Protein AF-A0A962W435-F1 (afdb_monomer_lite)

Foldseek 3Di:
DDDDDDDDDDPPPPPCVVVVVVVVVVVVVVVVVVVVVPPPPPPPDDPDPPPPPPPPDPPDWDWDADPVRWIWIQDNVRDIDTDDPVRVVVVVD

Structure (mmCIF, N/CA/C/O backbone):
data_AF-A0A962W435-F1
#
_entry.id   AF-A0A962W435-F1
#
loop_
_atom_site.group_PDB
_atom_site.id
_atom_site.type_symbol
_atom_site.label_atom_id
_atom_site.label_alt_id
_atom_site.label_comp_id
_atom_site.label_asym_id
_atom_site.label_entity_id
_atom_site.label_seq_id
_atom_site.pdbx_PDB_ins_code
_atom_site.Cartn_x
_atom_site.Cartn_y
_atom_site.Cartn_z
_atom_site.occupancy
_atom_site.B_iso_or_equiv
_atom_site.auth_seq_id
_atom_site.auth_comp_id
_atom_site.auth_asym_id
_atom_site.auth_atom_id
_atom_site.pdbx_PDB_model_num
ATOM 1 N N . MET A 1 1 ? 39.966 9.118 -77.753 1.00 51.53 1 MET A N 1
ATOM 2 C CA . MET A 1 1 ? 39.732 8.081 -76.724 1.00 51.53 1 MET A CA 1
ATOM 3 C C . MET A 1 1 ? 38.957 8.717 -75.582 1.00 51.53 1 MET A C 1
ATOM 5 O O . MET A 1 1 ? 39.486 9.616 -74.945 1.00 51.53 1 MET A O 1
ATOM 9 N N . ALA A 1 2 ? 37.688 8.351 -75.398 1.00 55.19 2 ALA A N 1
ATOM 10 C CA . ALA A 1 2 ? 36.824 8.949 -74.380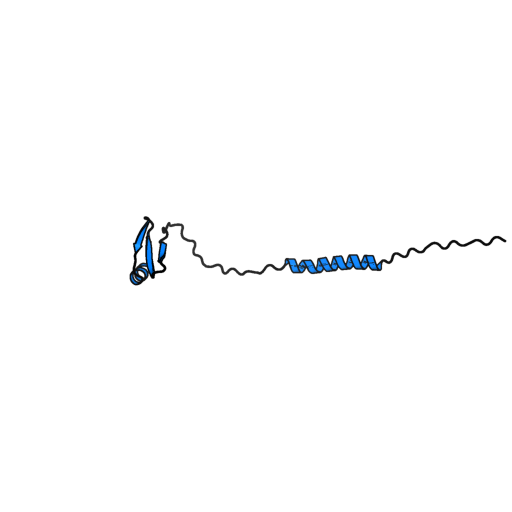 1.00 55.19 2 ALA A CA 1
ATOM 11 C C . ALA A 1 2 ? 36.908 8.138 -73.077 1.00 55.19 2 ALA A C 1
ATOM 13 O O . ALA A 1 2 ? 36.596 6.949 -73.056 1.00 55.19 2 ALA A O 1
ATOM 14 N N . SER A 1 3 ? 37.359 8.787 -72.004 1.00 65.25 3 SER A N 1
ATOM 15 C CA . SER A 1 3 ? 37.396 8.229 -70.651 1.00 65.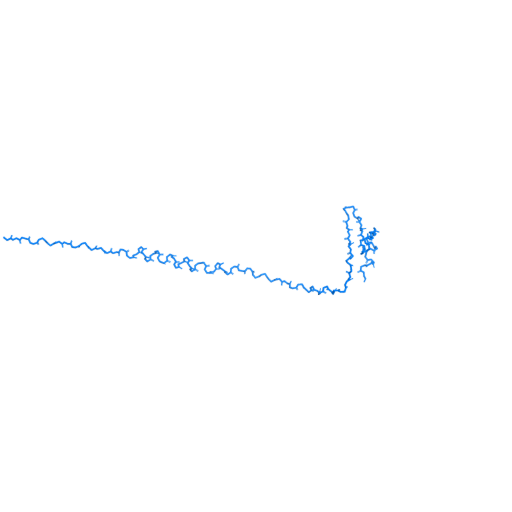25 3 SER A CA 1
ATOM 16 C C . SER A 1 3 ? 35.974 8.132 -70.093 1.00 65.25 3 SER A C 1
ATOM 18 O O . SER A 1 3 ? 35.269 9.134 -69.978 1.00 65.25 3 SER A O 1
ATOM 20 N N . ARG A 1 4 ? 35.528 6.914 -69.770 1.00 70.19 4 ARG A N 1
ATOM 21 C CA . ARG A 1 4 ? 34.211 6.645 -69.183 1.00 70.19 4 ARG A CA 1
ATOM 22 C C . ARG A 1 4 ? 34.277 6.898 -67.677 1.00 70.19 4 ARG A C 1
ATOM 24 O O . ARG A 1 4 ? 34.812 6.082 -66.930 1.00 70.19 4 ARG A O 1
ATOM 31 N N . GLN A 1 5 ? 33.721 8.018 -67.228 1.00 69.88 5 GLN A N 1
ATOM 32 C CA . GLN A 1 5 ? 33.659 8.363 -65.810 1.00 69.88 5 GLN A CA 1
ATOM 33 C C . GLN A 1 5 ? 32.704 7.412 -65.072 1.00 69.88 5 GLN A C 1
ATOM 35 O O . GLN A 1 5 ? 31.491 7.425 -65.270 1.00 69.88 5 GLN A O 1
ATOM 40 N N . LYS A 1 6 ? 33.272 6.535 -64.239 1.00 67.44 6 LYS A N 1
ATOM 41 C CA . LYS A 1 6 ? 32.536 5.584 -63.399 1.00 67.44 6 LYS A CA 1
ATOM 42 C C . LYS A 1 6 ? 31.910 6.344 -62.227 1.00 67.44 6 LYS A C 1
ATOM 44 O O . LYS A 1 6 ? 32.587 6.651 -61.250 1.00 67.44 6 LYS A O 1
ATOM 49 N N . THR A 1 7 ? 30.621 6.649 -62.322 1.00 67.88 7 THR A N 1
ATOM 50 C CA . THR A 1 7 ? 29.832 7.206 -61.217 1.00 67.88 7 THR A CA 1
ATOM 51 C C . THR A 1 7 ? 29.813 6.215 -60.051 1.00 67.88 7 THR A C 1
ATOM 53 O O . THR A 1 7 ? 29.229 5.133 -60.156 1.00 67.88 7 THR A O 1
ATOM 56 N N . ARG A 1 8 ? 30.479 6.561 -58.944 1.00 70.94 8 ARG A N 1
ATOM 57 C CA . ARG A 1 8 ? 30.356 5.838 -57.672 1.00 70.94 8 ARG A CA 1
ATOM 58 C C . ARG A 1 8 ? 28.932 6.033 -57.152 1.00 70.94 8 ARG A C 1
ATOM 60 O O . ARG A 1 8 ? 28.505 7.162 -56.939 1.00 70.94 8 ARG A O 1
ATOM 67 N N . ARG A 1 9 ? 28.196 4.934 -56.984 1.00 72.12 9 ARG A N 1
ATOM 68 C CA . ARG A 1 9 ? 26.914 4.936 -56.271 1.00 72.12 9 ARG A CA 1
ATOM 69 C C . ARG A 1 9 ? 27.190 5.188 -54.781 1.00 72.12 9 ARG A C 1
ATOM 71 O O . ARG A 1 9 ? 28.131 4.580 -54.269 1.00 72.12 9 ARG A O 1
ATOM 78 N N . PRO A 1 10 ? 26.427 6.051 -54.092 1.00 69.50 10 PRO A N 1
ATOM 79 C CA . PRO A 1 10 ? 26.563 6.205 -52.650 1.00 69.50 10 PRO A CA 1
ATOM 80 C C . PRO A 1 10 ? 26.104 4.911 -51.964 1.00 69.50 10 PRO A C 1
ATOM 82 O O . PRO A 1 10 ? 24.996 4.437 -52.207 1.00 69.50 10 PRO A O 1
ATOM 85 N N . MET A 1 11 ? 26.972 4.318 -51.143 1.00 71.25 11 MET A N 1
ATOM 86 C CA . MET A 1 11 ? 26.593 3.227 -50.246 1.00 71.25 11 MET A CA 1
ATOM 87 C C . MET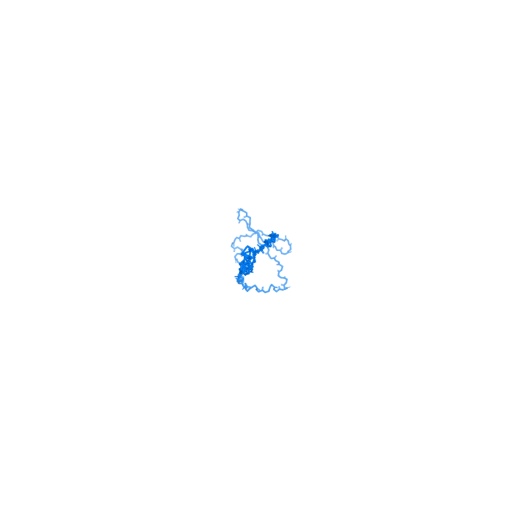 A 1 11 ? 25.954 3.863 -49.013 1.00 71.25 11 MET A C 1
ATOM 89 O O . MET A 1 11 ? 26.642 4.452 -48.186 1.00 71.25 11 MET A O 1
ATOM 93 N N . ALA A 1 12 ? 24.626 3.814 -48.941 1.00 68.00 12 ALA A N 1
ATOM 94 C CA . ALA A 1 12 ? 23.882 4.172 -47.743 1.00 68.00 12 ALA A CA 1
ATOM 95 C C . ALA A 1 12 ? 23.816 2.934 -46.840 1.00 68.00 12 ALA A C 1
ATOM 97 O O . ALA A 1 12 ? 22.829 2.202 -46.838 1.00 68.00 12 ALA A O 1
ATOM 98 N N . GLU A 1 13 ? 24.904 2.657 -46.126 1.00 72.19 13 GLU A N 1
ATOM 99 C CA . GLU A 1 13 ? 24.869 1.700 -45.024 1.00 72.19 13 GLU A CA 1
ATOM 100 C C . GLU A 1 13 ? 24.062 2.348 -43.896 1.00 72.19 13 GLU A C 1
ATOM 102 O O . GLU A 1 13 ? 24.480 3.337 -43.293 1.00 72.19 13 GLU A O 1
ATOM 107 N N . ILE A 1 14 ? 22.842 1.855 -43.668 1.00 68.19 14 ILE A N 1
ATOM 108 C CA . ILE A 1 14 ? 22.055 2.268 -42.508 1.00 68.19 14 ILE A CA 1
ATOM 109 C C . ILE A 1 14 ? 22.838 1.794 -41.290 1.00 68.19 14 ILE A C 1
ATOM 111 O O . ILE A 1 14 ? 23.062 0.597 -41.125 1.00 68.19 14 ILE A O 1
ATOM 115 N N . ASN A 1 15 ? 23.240 2.715 -40.421 1.00 63.97 15 ASN A N 1
ATOM 116 C CA . ASN A 1 15 ? 23.705 2.338 -39.097 1.00 63.97 15 ASN A CA 1
ATOM 117 C C . ASN A 1 15 ? 22.523 1.665 -38.379 1.00 63.97 15 ASN A C 1
ATOM 119 O O . ASN A 1 15 ? 21.598 2.338 -37.933 1.00 63.97 15 ASN A O 1
ATOM 123 N N . VAL A 1 16 ? 22.516 0.329 -38.324 1.00 63.75 16 VAL A N 1
ATOM 124 C CA . VAL A 1 16 ? 21.460 -0.474 -37.674 1.00 63.75 16 VAL A CA 1
ATOM 125 C C . VAL A 1 16 ? 21.601 -0.428 -36.143 1.00 63.75 16 VAL A C 1
ATOM 127 O O . VAL A 1 16 ? 20.634 -0.647 -35.419 1.00 63.75 16 VAL A O 1
ATOM 130 N N . VAL A 1 17 ? 22.789 -0.061 -35.647 1.00 67.75 17 VAL A N 1
ATOM 131 C CA . VAL A 1 17 ? 23.116 0.083 -34.217 1.00 67.75 17 VAL A CA 1
ATOM 132 C C . VAL A 1 17 ? 22.142 1.008 -33.463 1.00 67.75 17 VAL A C 1
ATOM 134 O O . VAL A 1 17 ? 21.599 0.554 -32.460 1.00 67.75 17 VAL A O 1
ATOM 137 N N . PRO A 1 18 ? 21.823 2.237 -33.925 1.00 69.81 18 PRO A N 1
ATOM 138 C CA . PRO A 1 18 ? 20.854 3.092 -33.233 1.00 69.81 18 PRO A CA 1
ATOM 139 C C . PRO A 1 18 ? 19.429 2.518 -33.168 1.00 69.81 18 PRO A C 1
ATOM 141 O O . PRO A 1 18 ? 18.727 2.761 -32.193 1.00 69.81 18 PRO A O 1
ATOM 144 N N . TYR A 1 19 ? 18.985 1.738 -34.161 1.00 78.81 19 TYR A N 1
ATOM 145 C CA . TYR A 1 19 ? 17.640 1.144 -34.140 1.00 78.81 19 TYR A CA 1
ATOM 146 C C . TYR A 1 19 ? 17.547 -0.033 -33.173 1.00 78.81 19 TYR A C 1
ATOM 148 O O . TYR A 1 19 ? 16.558 -0.164 -32.453 1.00 78.81 19 TYR A O 1
ATOM 156 N N . ILE A 1 20 ? 18.590 -0.866 -33.135 1.00 82.56 20 ILE A N 1
ATOM 157 C CA . ILE A 1 20 ? 18.678 -1.982 -32.191 1.00 82.56 20 ILE A CA 1
ATOM 158 C C . ILE A 1 20 ? 18.698 -1.445 -30.758 1.00 82.56 20 ILE A C 1
ATOM 160 O O . ILE A 1 20 ? 17.975 -1.969 -29.919 1.00 82.56 20 ILE A O 1
ATOM 164 N N . ASP A 1 21 ? 19.449 -0.376 -30.494 1.00 82.12 21 ASP A N 1
ATOM 165 C CA . ASP A 1 21 ? 19.533 0.247 -29.169 1.00 82.12 21 ASP A CA 1
ATOM 166 C C . ASP A 1 21 ? 18.161 0.742 -28.674 1.00 82.12 21 ASP A C 1
ATOM 168 O O . ASP A 1 21 ? 17.707 0.365 -27.596 1.00 82.12 21 ASP A O 1
ATOM 172 N N . VAL A 1 22 ? 17.407 1.459 -29.516 1.00 85.69 22 VAL A N 1
ATOM 173 C CA . VAL A 1 22 ? 16.043 1.907 -29.177 1.00 85.69 22 VAL A CA 1
ATOM 174 C C . VAL A 1 22 ? 15.106 0.727 -28.905 1.00 85.69 22 VAL A C 1
ATOM 176 O O . VAL A 1 22 ? 14.348 0.751 -27.936 1.00 85.69 22 VAL A O 1
ATOM 179 N N . MET A 1 23 ? 15.157 -0.325 -29.727 1.00 86.31 23 MET A N 1
ATOM 180 C CA . MET A 1 23 ? 14.327 -1.515 -29.516 1.00 86.31 23 MET A CA 1
ATOM 181 C C . MET A 1 23 ? 14.699 -2.256 -28.223 1.00 86.31 23 MET A C 1
ATOM 183 O O . MET A 1 23 ? 13.806 -2.702 -27.503 1.00 86.31 23 MET A O 1
ATOM 187 N N . LEU A 1 24 ? 15.989 -2.359 -27.893 1.00 88.12 24 LEU A N 1
ATOM 188 C CA . LEU A 1 24 ? 16.467 -2.992 -26.660 1.00 88.12 24 LEU A CA 1
ATOM 189 C C . LEU A 1 24 ? 16.088 -2.184 -25.412 1.00 88.12 24 LEU A C 1
ATOM 191 O O . LEU A 1 24 ? 15.649 -2.773 -24.424 1.00 88.12 24 LEU A O 1
ATOM 195 N N . VAL A 1 25 ? 16.176 -0.852 -25.462 1.00 89.31 25 VAL A N 1
ATOM 196 C CA . VAL A 1 25 ? 15.723 0.033 -24.375 1.00 89.31 25 VAL A CA 1
ATOM 197 C C . VAL A 1 25 ? 14.239 -0.190 -24.071 1.00 89.31 25 VAL A C 1
ATOM 199 O O . VAL A 1 25 ? 13.867 -0.327 -22.906 1.00 89.31 25 VAL A O 1
ATOM 202 N N . LEU A 1 26 ? 13.388 -0.306 -25.097 1.00 89.56 26 LEU A N 1
ATOM 203 C CA . LEU A 1 26 ? 11.962 -0.595 -24.909 1.00 89.56 26 LEU A CA 1
ATOM 204 C C . LEU A 1 26 ? 11.725 -1.956 -24.234 1.00 89.56 26 LEU A C 1
ATOM 206 O O . LEU A 1 26 ? 10.888 -2.055 -23.337 1.00 89.56 26 LEU A O 1
ATOM 210 N N . LEU A 1 27 ? 12.479 -2.994 -24.610 1.00 89.44 27 LEU A N 1
ATOM 211 C CA . LEU A 1 27 ? 12.385 -4.318 -23.981 1.00 89.44 27 LEU A CA 1
ATOM 212 C C . LEU A 1 27 ? 12.794 -4.293 -22.502 1.00 89.44 27 LEU A C 1
ATOM 214 O O . LEU A 1 27 ? 12.127 -4.914 -21.673 1.00 89.44 27 LEU A O 1
ATOM 218 N N . VAL A 1 28 ? 13.851 -3.554 -22.155 1.00 90.25 28 VAL A N 1
ATOM 219 C CA . VAL A 1 28 ? 14.306 -3.396 -20.763 1.00 90.25 28 VAL A CA 1
ATOM 220 C C . VAL A 1 28 ? 13.264 -2.659 -19.920 1.00 90.25 28 VAL A C 1
ATOM 222 O O . VAL A 1 28 ? 12.982 -3.087 -18.801 1.00 90.25 28 VAL A O 1
ATOM 225 N N . ILE A 1 29 ? 12.643 -1.601 -20.454 1.00 89.62 29 ILE A N 1
ATOM 226 C CA . ILE A 1 29 ? 11.552 -0.885 -19.772 1.00 89.62 29 ILE A CA 1
ATOM 227 C C . ILE A 1 29 ? 10.406 -1.852 -19.452 1.00 89.62 29 ILE A C 1
ATOM 229 O O . ILE A 1 29 ? 9.980 -1.939 -18.299 1.00 89.62 29 ILE A O 1
ATOM 233 N N . PHE A 1 30 ? 9.948 -2.631 -20.435 1.00 84.50 30 PHE A N 1
ATOM 234 C CA . PHE A 1 30 ? 8.884 -3.612 -20.215 1.00 84.50 30 PHE A CA 1
ATOM 235 C C . PHE A 1 30 ? 9.268 -4.673 -19.173 1.00 84.50 30 PHE A C 1
ATOM 237 O O . PHE A 1 30 ? 8.472 -4.945 -18.271 1.00 84.50 30 PHE A O 1
ATOM 244 N N . MET A 1 31 ? 10.493 -5.212 -19.229 1.00 88.12 31 MET A N 1
ATOM 245 C CA . MET A 1 31 ? 11.001 -6.183 -18.249 1.00 88.12 31 MET A CA 1
ATOM 246 C C . MET A 1 31 ? 10.986 -5.635 -16.811 1.00 88.12 31 MET A C 1
ATOM 248 O O . MET A 1 31 ? 10.647 -6.367 -15.885 1.00 88.12 31 MET A O 1
ATOM 252 N N . ILE A 1 32 ? 11.322 -4.355 -16.615 1.00 86.81 32 ILE A N 1
ATOM 253 C CA . ILE A 1 32 ? 11.356 -3.705 -15.292 1.00 86.81 32 ILE A CA 1
ATOM 254 C C . ILE A 1 32 ? 9.949 -3.404 -14.758 1.00 86.81 32 ILE A C 1
ATOM 256 O O . ILE A 1 32 ? 9.727 -3.474 -13.551 1.00 86.81 32 ILE A O 1
ATOM 260 N N . THR A 1 33 ? 8.980 -3.083 -15.620 1.00 80.00 33 THR A N 1
ATOM 261 C CA . THR A 1 33 ? 7.613 -2.747 -15.166 1.00 80.00 33 THR A CA 1
ATOM 262 C C . THR A 1 33 ? 6.820 -3.943 -14.629 1.00 80.00 33 THR A C 1
ATOM 264 O O . THR A 1 33 ? 5.990 -3.767 -13.740 1.00 80.00 33 THR A O 1
ATOM 267 N N . ALA A 1 34 ? 7.088 -5.164 -15.103 1.00 78.38 34 ALA A N 1
ATOM 268 C CA . ALA A 1 34 ? 6.394 -6.375 -14.656 1.00 78.38 34 ALA A CA 1
ATOM 269 C C . ALA A 1 34 ? 6.517 -6.667 -13.137 1.00 78.38 34 ALA A C 1
ATOM 271 O O . ALA A 1 34 ? 5.482 -6.867 -12.501 1.00 78.38 34 ALA A O 1
ATOM 272 N N . PRO A 1 35 ? 7.713 -6.652 -12.507 1.00 71.81 35 PRO A N 1
ATOM 273 C CA . PRO A 1 35 ? 7.847 -6.871 -11.061 1.00 71.81 35 PRO A CA 1
ATOM 274 C C . PRO A 1 35 ? 7.278 -5.734 -10.193 1.00 71.81 35 PRO A C 1
ATOM 276 O O . PRO A 1 35 ? 7.062 -5.929 -8.998 1.00 71.81 35 PRO A O 1
ATOM 279 N N . LEU A 1 36 ? 7.006 -4.550 -10.756 1.00 64.25 36 LEU A N 1
ATOM 280 C CA . LEU A 1 36 ? 6.368 -3.454 -10.013 1.00 64.25 36 LEU A CA 1
ATOM 281 C C . LEU A 1 36 ? 4.858 -3.669 -9.835 1.00 64.25 36 LEU A C 1
ATOM 283 O O . LEU A 1 36 ? 4.284 -3.174 -8.870 1.00 64.25 36 LEU A O 1
ATOM 287 N N . LEU A 1 37 ? 4.219 -4.458 -10.708 1.00 60.91 37 LEU A N 1
ATOM 288 C CA . LEU A 1 37 ? 2.796 -4.800 -10.588 1.00 60.91 37 LEU A CA 1
ATOM 289 C C . LEU A 1 37 ? 2.502 -5.773 -9.435 1.00 60.91 37 LEU A C 1
ATOM 291 O O . LEU A 1 37 ? 1.343 -5.950 -9.071 1.00 60.91 37 LEU A O 1
ATOM 295 N N . THR A 1 38 ? 3.524 -6.397 -8.841 1.00 65.12 38 THR A N 1
ATOM 296 C CA . THR A 1 38 ? 3.356 -7.397 -7.774 1.00 65.12 38 THR A CA 1
ATOM 297 C C . THR A 1 38 ? 3.496 -6.840 -6.358 1.00 65.12 38 THR A C 1
ATOM 299 O O . THR A 1 38 ? 3.507 -7.617 -5.407 1.00 65.12 38 THR A O 1
ATOM 302 N N . GLN A 1 39 ? 3.569 -5.517 -6.168 1.00 61.44 39 GLN A N 1
ATOM 303 C CA . GLN A 1 39 ? 3.534 -4.906 -4.829 1.00 61.44 39 GLN A CA 1
ATOM 304 C C . GLN A 1 39 ? 2.103 -4.856 -4.268 1.00 61.44 39 GLN A C 1
ATOM 306 O O . GLN A 1 39 ? 1.568 -3.802 -3.940 1.00 61.44 39 GLN A O 1
ATOM 311 N N . GLY A 1 40 ? 1.469 -6.021 -4.150 1.00 63.12 40 GLY A N 1
ATOM 312 C CA . GLY A 1 40 ? 0.361 -6.216 -3.228 1.00 63.12 40 GLY A CA 1
ATOM 313 C C . GLY A 1 40 ? 0.955 -6.564 -1.873 1.00 63.12 40 GLY A C 1
ATOM 314 O O . GLY A 1 40 ? 1.477 -7.663 -1.695 1.00 63.12 40 GLY A O 1
ATOM 315 N N . VAL A 1 41 ? 0.921 -5.634 -0.918 1.00 68.00 41 VAL A N 1
ATOM 316 C CA . VAL A 1 41 ? 1.188 -5.984 0.480 1.00 68.00 41 VAL A CA 1
ATOM 317 C C . VAL A 1 41 ? 0.139 -7.021 0.869 1.00 68.00 41 VAL A C 1
ATOM 319 O O . VAL A 1 41 ? -1.057 -6.735 0.843 1.00 68.00 41 VAL A O 1
ATOM 322 N N . LYS A 1 42 ? 0.578 -8.243 1.175 1.00 65.44 42 LYS A N 1
ATOM 323 C CA . LYS A 1 42 ? -0.297 -9.290 1.692 1.00 65.44 42 LYS A CA 1
ATOM 324 C C . LYS A 1 42 ? -0.625 -8.911 3.134 1.00 65.44 42 LYS A C 1
ATOM 326 O O . LYS A 1 42 ? 0.158 -9.168 4.042 1.00 65.44 42 LYS A O 1
ATOM 331 N N . VAL A 1 43 ? -1.713 -8.168 3.312 1.00 67.31 43 VAL A N 1
ATOM 332 C CA . VAL A 1 43 ? -2.228 -7.848 4.640 1.00 67.31 43 VAL A CA 1
ATOM 333 C C . VAL A 1 43 ? -2.972 -9.089 5.105 1.00 67.31 43 VAL A C 1
ATOM 335 O O . VAL A 1 43 ? -4.078 -9.359 4.643 1.00 67.31 43 VAL A O 1
ATOM 338 N N . ASP A 1 44 ? -2.338 -9.871 5.973 1.00 69.12 44 ASP A N 1
ATOM 339 C CA . ASP A 1 44 ? -3.027 -10.925 6.707 1.00 69.12 44 ASP A CA 1
ATOM 340 C C . ASP A 1 44 ? -3.911 -10.229 7.750 1.00 69.12 44 ASP A C 1
ATOM 342 O O . ASP A 1 44 ? -3.479 -9.923 8.864 1.00 69.12 44 ASP 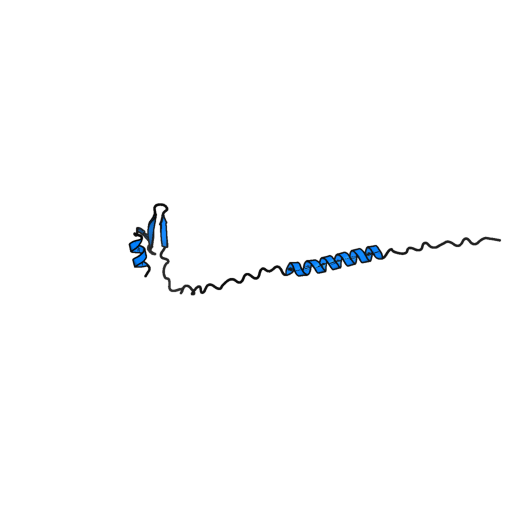A O 1
ATOM 346 N N . LEU A 1 45 ? -5.141 -9.884 7.354 1.00 66.38 45 LEU A N 1
ATOM 347 C CA . LEU A 1 45 ? -6.157 -9.500 8.323 1.00 66.38 45 LEU A CA 1
ATOM 348 C C . LEU A 1 45 ? -6.435 -10.736 9.175 1.00 66.38 45 LEU A C 1
ATOM 350 O O . LEU A 1 45 ? -6.931 -11.742 8.671 1.00 66.38 45 LEU A O 1
ATOM 354 N N . VAL A 1 46 ? -6.101 -10.657 10.462 1.00 70.38 46 VAL A N 1
ATOM 355 C CA . VAL A 1 46 ? -6.602 -11.615 11.444 1.00 70.38 46 VAL A CA 1
ATOM 356 C C . VAL A 1 46 ? -8.120 -11.487 11.401 1.00 70.38 46 VAL A C 1
ATOM 358 O O . VAL A 1 46 ? -8.650 -10.415 11.699 1.00 70.38 46 VAL A O 1
ATOM 361 N N . GLU A 1 47 ? -8.812 -12.545 10.979 1.00 65.50 47 GLU A N 1
ATOM 362 C CA . GLU A 1 47 ? -10.246 -12.656 11.208 1.00 65.50 47 GLU A CA 1
ATOM 363 C C . GLU A 1 47 ? -10.420 -12.607 12.724 1.00 65.50 47 GLU A C 1
ATOM 365 O O . GLU A 1 47 ? -10.101 -13.554 13.441 1.00 65.50 47 GLU A O 1
ATOM 370 N N . ALA A 1 48 ? -10.821 -11.446 13.240 1.00 64.81 48 ALA A N 1
ATOM 371 C CA . ALA A 1 48 ? -11.374 -11.409 14.572 1.00 64.81 48 ALA A CA 1
ATOM 372 C C . ALA A 1 48 ? -12.545 -12.393 14.549 1.00 64.81 48 ALA A C 1
ATOM 374 O O . ALA A 1 48 ? -13.396 -12.287 13.662 1.00 64.81 48 ALA A O 1
ATOM 375 N N . ASP A 1 49 ? -12.591 -13.318 15.507 1.00 59.34 49 ASP A N 1
ATOM 376 C CA . ASP A 1 49 ? -13.788 -14.088 15.851 1.00 59.34 49 ASP A CA 1
ATOM 377 C C . ASP A 1 49 ? -14.864 -13.110 16.360 1.00 59.34 49 ASP A C 1
ATOM 379 O O . ASP A 1 49 ? -15.262 -13.102 17.527 1.00 59.34 49 ASP A O 1
ATOM 383 N N . ALA A 1 50 ? -15.309 -12.202 15.495 1.00 62.62 50 ALA A N 1
ATOM 384 C CA . ALA A 1 50 ? -16.472 -11.387 15.712 1.00 62.62 50 ALA A CA 1
ATOM 385 C C . ALA A 1 50 ? -17.636 -12.358 15.587 1.00 62.62 50 ALA A C 1
ATOM 387 O O . ALA A 1 50 ? -18.097 -12.672 14.488 1.00 62.62 50 ALA A O 1
ATOM 388 N N . LYS A 1 51 ? -18.070 -12.882 16.739 1.00 65.00 51 LYS A N 1
ATOM 389 C CA . LYS A 1 51 ? -19.365 -13.544 16.846 1.00 65.00 51 LYS A CA 1
ATOM 390 C C . LYS A 1 51 ? -20.363 -12.662 16.095 1.00 65.00 51 LYS A C 1
ATOM 392 O O . LYS A 1 51 ? -20.399 -11.461 16.389 1.00 65.00 51 LYS A O 1
ATOM 397 N N . PRO A 1 52 ? -21.123 -13.211 15.133 1.00 61.09 52 PRO A N 1
ATOM 398 C CA . PRO A 1 52 ? -22.238 -12.487 14.555 1.00 61.09 52 PRO A CA 1
ATOM 399 C C . PRO A 1 52 ? -23.028 -11.899 15.718 1.00 61.09 52 PRO A C 1
ATOM 401 O O . PRO A 1 52 ? -23.353 -12.628 16.659 1.00 61.09 52 PRO A O 1
ATOM 404 N N . ILE A 1 53 ? -23.241 -10.583 15.711 1.00 61.88 53 ILE A N 1
ATOM 405 C CA . ILE A 1 53 ? -24.190 -9.989 16.644 1.00 61.88 53 ILE A CA 1
ATOM 406 C C . ILE A 1 53 ? -25.501 -10.685 16.302 1.00 61.88 53 ILE A C 1
ATOM 408 O O . ILE A 1 53 ? -25.998 -10.534 15.188 1.00 61.88 53 ILE A O 1
ATOM 412 N N . GLU A 1 54 ? -25.970 -11.557 17.196 1.00 63.09 54 GLU A N 1
ATOM 413 C CA . GLU A 1 54 ? -27.272 -12.180 17.030 1.00 63.09 54 GLU A CA 1
ATOM 414 C C . GLU A 1 54 ? -28.267 -11.033 16.853 1.00 63.09 54 GLU A C 1
ATOM 416 O O . GLU A 1 54 ? -28.329 -10.134 17.692 1.00 63.09 54 GLU A O 1
ATOM 421 N N . ASP A 1 55 ? -29.023 -11.059 15.753 1.00 56.31 55 ASP A N 1
ATOM 422 C CA . ASP A 1 55 ? -30.088 -10.101 15.408 1.00 56.31 55 ASP A CA 1
ATOM 423 C C . ASP A 1 55 ? -31.220 -10.062 16.456 1.00 56.31 55 ASP A C 1
ATOM 425 O O . ASP A 1 55 ? -32.248 -9.409 16.274 1.00 56.31 55 ASP A O 1
ATOM 429 N N . ASP A 1 56 ? -31.039 -10.745 17.585 1.00 57.53 56 ASP A N 1
ATOM 430 C CA . ASP A 1 56 ? -31.898 -10.680 18.747 1.00 57.53 56 ASP A CA 1
ATOM 431 C C . ASP A 1 56 ? -31.587 -9.399 19.530 1.00 57.53 56 ASP A C 1
ATOM 433 O O . ASP A 1 56 ? -30.981 -9.417 20.598 1.00 57.53 56 ASP A O 1
ATOM 437 N N . ALA A 1 57 ? -31.933 -8.271 18.903 1.00 58.72 57 ALA A N 1
ATOM 438 C CA . ALA A 1 57 ? -32.265 -6.957 19.449 1.00 58.72 57 ALA A CA 1
ATOM 439 C C . ALA A 1 57 ? -31.885 -6.685 20.921 1.00 58.72 57 ALA A C 1
ATOM 441 O O . ALA A 1 57 ? -32.707 -6.218 21.717 1.00 58.72 57 ALA A O 1
ATOM 442 N N . LYS A 1 58 ? -30.619 -6.882 21.303 1.00 60.16 58 LYS A N 1
ATOM 443 C CA . LYS A 1 58 ? -30.075 -6.302 22.529 1.00 60.16 58 LYS A CA 1
ATOM 444 C C . LYS A 1 58 ? -29.813 -4.8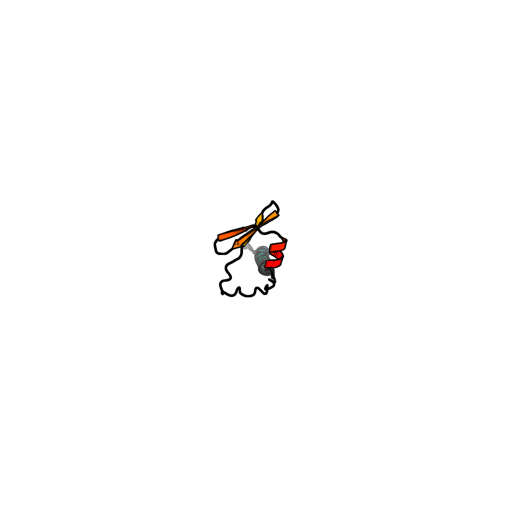46 22.216 1.00 60.16 58 LYS A C 1
ATOM 446 O O . LYS A 1 58 ? -28.748 -4.466 21.739 1.00 60.16 58 LYS A O 1
ATOM 451 N N . ARG A 1 59 ? -30.871 -4.065 22.414 1.00 63.81 59 ARG A N 1
ATOM 452 C CA . ARG A 1 59 ? -30.886 -2.613 22.283 1.00 63.81 59 ARG A CA 1
ATOM 453 C C . ARG A 1 59 ? -29.626 -2.060 22.962 1.00 63.81 59 ARG A C 1
ATOM 455 O O . ARG A 1 59 ? -29.352 -2.454 24.101 1.00 63.81 59 ARG A O 1
ATOM 462 N N . PRO A 1 60 ? -28.809 -1.270 22.247 1.00 69.62 60 PRO A N 1
ATOM 463 C CA . PRO A 1 60 ? -27.468 -0.939 22.697 1.00 69.62 60 PRO A CA 1
ATOM 464 C C . PRO A 1 60 ? -27.540 -0.139 23.997 1.00 69.62 60 PRO A C 1
ATOM 466 O O . PRO A 1 60 ? -28.225 0.876 24.076 1.00 69.62 60 PRO A O 1
ATOM 469 N N . LEU A 1 61 ? -26.826 -0.603 25.022 1.00 77.38 61 LEU A N 1
ATOM 470 C CA . LEU A 1 61 ? -26.578 0.178 26.227 1.00 77.38 61 LEU A CA 1
ATOM 471 C C . LEU A 1 61 ? -25.411 1.126 25.933 1.00 77.38 61 LEU A C 1
ATOM 473 O O . LEU A 1 61 ? -24.326 0.661 25.577 1.00 77.38 61 LEU A O 1
ATOM 477 N N . 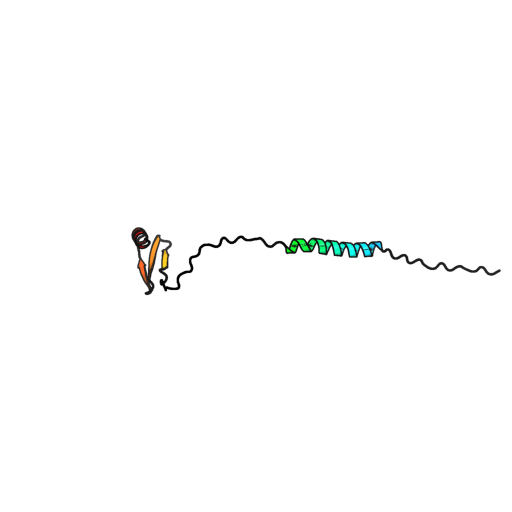VAL A 1 62 ? -25.616 2.435 26.066 1.00 82.69 62 VAL A N 1
ATOM 478 C CA . VAL A 1 62 ? -24.560 3.423 25.808 1.00 82.69 62 VAL A CA 1
ATOM 479 C C . VAL A 1 62 ? -23.979 3.880 27.137 1.00 82.69 62 VAL A C 1
ATOM 481 O O . VAL A 1 62 ? -24.693 4.436 27.965 1.00 82.69 62 VAL A O 1
ATOM 484 N N . VAL A 1 63 ? -22.681 3.661 27.339 1.00 85.06 63 VAL A N 1
ATOM 485 C CA . VAL A 1 63 ? -21.948 4.157 28.511 1.00 85.06 63 VAL A CA 1
ATOM 486 C C . VAL A 1 63 ? -21.100 5.345 28.073 1.00 85.06 63 VAL A C 1
ATOM 488 O O . VAL A 1 63 ? -20.273 5.209 27.172 1.00 85.06 63 VAL A O 1
ATOM 491 N N . SER A 1 64 ? -21.321 6.508 28.684 1.00 84.88 64 SER A N 1
ATOM 492 C CA . SER A 1 64 ? -20.571 7.739 28.412 1.00 84.88 64 SER A CA 1
ATOM 493 C C . SER A 1 64 ? -19.747 8.136 29.630 1.00 84.88 64 SER A C 1
ATOM 495 O O . SER A 1 64 ? -20.218 8.039 30.763 1.00 84.88 64 SER A O 1
ATOM 497 N N . VAL A 1 65 ? -18.524 8.598 29.379 1.00 86.00 65 VAL A N 1
ATOM 498 C CA . VAL A 1 65 ? -17.598 9.088 30.404 1.00 86.00 65 VAL A CA 1
ATOM 499 C C . VAL A 1 65 ? -17.290 10.543 30.095 1.00 86.00 65 VAL A C 1
ATOM 501 O O . VAL A 1 65 ? -16.787 10.857 29.012 1.00 86.00 65 VAL A O 1
ATOM 504 N N . GLU A 1 66 ? -17.631 11.429 31.021 1.00 85.38 66 GLU A N 1
ATOM 505 C CA . GLU A 1 66 ? -17.344 12.855 30.915 1.00 85.38 66 GLU A CA 1
ATOM 506 C C . GLU A 1 66 ? -15.915 13.166 31.389 1.00 85.38 66 GLU A C 1
ATOM 508 O O . GLU A 1 66 ? -15.268 12.387 32.091 1.00 85.38 66 GLU A O 1
ATOM 513 N N . ALA A 1 67 ? -15.382 14.317 30.971 1.00 83.81 67 ALA A N 1
ATOM 514 C CA . ALA A 1 67 ? -14.001 14.711 31.268 1.00 83.81 67 ALA A CA 1
ATOM 515 C C . ALA A 1 67 ? -13.740 14.968 32.766 1.00 83.81 67 ALA A C 1
ATOM 517 O O . ALA A 1 67 ? -12.585 15.030 33.185 1.00 83.81 67 ALA A O 1
ATOM 518 N N . ASP A 1 68 ? -14.798 15.130 33.558 1.00 82.94 68 ASP A N 1
ATOM 519 C CA . ASP A 1 68 ? -14.766 15.266 35.014 1.00 82.94 68 ASP A CA 1
ATOM 520 C C . ASP A 1 68 ? -14.744 13.909 35.749 1.00 82.94 68 ASP A C 1
ATOM 522 O O . ASP A 1 68 ? -14.643 13.881 36.974 1.00 82.94 68 ASP A O 1
ATOM 526 N N . GLY A 1 69 ? -14.785 12.794 35.009 1.00 78.81 69 GLY A N 1
ATOM 527 C CA . GLY A 1 69 ? -14.818 11.440 35.558 1.00 78.81 69 GLY A CA 1
ATOM 528 C C . GLY A 1 69 ? -16.222 10.946 35.905 1.00 78.81 69 GLY A C 1
ATOM 529 O O . GLY A 1 69 ? -16.348 9.864 36.477 1.00 78.81 69 GLY A O 1
ATOM 530 N N . THR A 1 70 ? -17.270 11.698 35.560 1.00 83.19 70 THR A N 1
ATOM 531 C CA . THR A 1 70 ? -18.657 11.267 35.743 1.00 83.19 70 THR A CA 1
ATOM 532 C C . THR A 1 70 ? -19.016 10.212 34.703 1.00 83.19 70 THR A C 1
ATOM 534 O O . THR A 1 70 ? -18.779 10.386 33.503 1.00 83.19 70 THR A O 1
ATOM 537 N N . TRP A 1 71 ? -19.631 9.119 35.154 1.00 85.50 71 TRP A N 1
ATOM 538 C CA . TRP A 1 71 ? -20.125 8.070 34.272 1.00 85.50 71 TRP A CA 1
ATOM 539 C C . TRP A 1 71 ? -21.641 8.148 34.143 1.00 85.50 71 TRP A C 1
ATOM 541 O O . TRP A 1 71 ? -22.369 8.359 35.116 1.00 85.50 71 TRP A O 1
ATOM 551 N N . SER A 1 72 ? -22.135 7.934 32.929 1.00 85.38 72 SER A N 1
ATOM 552 C CA . SER A 1 72 ? -23.564 7.847 32.659 1.00 85.38 72 SER A CA 1
ATOM 553 C C . SER A 1 72 ? -23.896 6.656 31.771 1.00 85.38 72 SER A C 1
ATOM 555 O O . SER A 1 72 ? -23.168 6.322 30.836 1.00 85.38 72 SER A O 1
ATOM 557 N N . ILE A 1 73 ? -25.011 6.003 32.082 1.00 85.62 73 ILE A N 1
ATOM 558 C CA . ILE A 1 73 ? -25.598 4.941 31.271 1.00 85.62 73 ILE A CA 1
ATOM 559 C C . ILE A 1 73 ? -26.863 5.491 30.630 1.00 85.62 73 ILE A C 1
ATOM 561 O O . ILE A 1 73 ? -27.784 5.900 31.338 1.00 85.62 73 ILE A O 1
ATOM 565 N N . THR A 1 74 ? -26.937 5.444 29.306 1.00 84.81 74 THR A N 1
ATOM 566 C CA . THR A 1 74 ? -28.169 5.669 28.554 1.00 84.81 74 THR A CA 1
ATOM 567 C C . THR A 1 74 ? -28.774 4.319 28.197 1.00 84.81 74 THR A C 1
ATOM 569 O O . THR A 1 74 ? -28.178 3.513 27.473 1.00 84.81 74 THR A O 1
ATOM 572 N N . TYR A 1 75 ? -29.955 4.064 28.756 1.00 83.06 75 TYR A N 1
ATOM 573 C CA . TYR A 1 75 ? -30.777 2.909 28.422 1.00 83.06 75 TYR A CA 1
ATOM 574 C C . TYR A 1 75 ? -31.576 3.186 27.145 1.00 83.06 75 TYR A C 1
ATOM 576 O O . TYR A 1 75 ? -31.794 4.330 26.772 1.00 83.06 75 TYR A O 1
ATOM 584 N N . ASP A 1 76 ? -32.090 2.127 26.529 1.00 76.31 76 ASP A N 1
ATOM 585 C CA . ASP A 1 76 ? -32.867 2.179 25.283 1.00 76.31 76 ASP A CA 1
ATOM 586 C C . ASP A 1 76 ? -34.127 3.078 25.305 1.00 76.31 76 ASP A C 1
ATOM 588 O O . ASP A 1 76 ? -34.619 3.492 24.267 1.00 76.31 76 ASP A O 1
ATOM 592 N N . ASP A 1 77 ? -34.638 3.412 26.487 1.00 77.94 77 ASP A N 1
ATOM 593 C CA . ASP A 1 77 ? -35.769 4.334 26.682 1.00 77.94 77 ASP A CA 1
ATOM 594 C C . ASP A 1 77 ? -35.311 5.808 26.780 1.00 77.94 77 ASP A C 1
ATOM 596 O O . ASP A 1 77 ? -35.931 6.617 27.464 1.00 77.94 77 ASP A O 1
ATOM 600 N N . ASP A 1 78 ? -34.138 6.138 26.226 1.00 75.00 78 ASP A N 1
ATOM 601 C CA . ASP A 1 78 ? -33.449 7.437 26.353 1.00 75.00 78 ASP A CA 1
ATOM 602 C C . ASP A 1 78 ? -33.258 7.924 27.804 1.00 75.00 78 ASP A C 1
ATOM 604 O O . ASP A 1 78 ? -32.957 9.088 28.082 1.00 75.00 78 ASP A O 1
ATOM 608 N N . ARG A 1 79 ? -33.404 7.016 28.774 1.00 78.50 79 ARG A N 1
ATOM 609 C CA . ARG A 1 79 ? -33.178 7.302 30.186 1.00 78.50 79 ARG A CA 1
ATOM 610 C C . ARG A 1 79 ? -31.683 7.304 30.441 1.00 78.50 79 ARG A C 1
ATOM 612 O O . ARG A 1 79 ? -31.047 6.254 30.382 1.00 78.50 79 ARG A O 1
ATOM 619 N N . THR A 1 80 ? -31.142 8.465 30.780 1.00 81.62 80 THR A N 1
ATOM 620 C CA . THR A 1 80 ? -29.766 8.600 31.259 1.00 81.62 80 THR A CA 1
ATOM 621 C C . THR A 1 80 ? -29.738 8.532 32.782 1.00 81.62 80 THR A C 1
ATOM 623 O O . THR A 1 80 ? -30.423 9.293 33.466 1.00 81.62 80 THR A O 1
ATOM 626 N N . GLN A 1 81 ? -28.937 7.618 33.320 1.00 82.38 81 GLN A N 1
ATOM 627 C CA . GLN A 1 81 ? -28.661 7.497 34.748 1.00 82.38 81 GLN A CA 1
ATOM 628 C C . GLN A 1 81 ? -27.176 7.774 34.982 1.00 82.38 81 GLN A C 1
ATOM 630 O O . GLN A 1 81 ? -26.338 7.169 34.319 1.00 82.38 81 GLN A O 1
ATOM 635 N N . GLN A 1 82 ? -26.848 8.663 35.921 1.00 81.88 82 GLN A N 1
ATOM 636 C CA . GLN A 1 82 ? -25.480 8.770 36.433 1.00 81.88 82 GLN A CA 1
ATOM 637 C C . GLN A 1 82 ? -25.207 7.589 37.359 1.00 81.88 82 GLN A C 1
ATOM 639 O O . GLN A 1 82 ? -26.058 7.245 38.183 1.00 81.88 82 GLN A O 1
ATOM 644 N N . VAL A 1 83 ? -24.063 6.942 37.173 1.00 81.19 83 VAL A N 1
ATOM 645 C CA . VAL A 1 83 ? -23.710 5.700 37.864 1.00 81.19 83 VAL A CA 1
ATOM 646 C C . VAL A 1 83 ? -22.282 5.823 38.373 1.00 81.19 83 VAL A C 1
ATOM 648 O O . VAL A 1 83 ? -21.427 6.346 37.668 1.00 81.19 83 VAL A O 1
ATOM 651 N N . ASP A 1 84 ? -22.020 5.343 39.584 1.00 78.44 84 ASP A N 1
ATOM 652 C CA . ASP A 1 84 ? -20.660 5.298 40.122 1.00 78.44 84 ASP A CA 1
ATOM 653 C C . ASP A 1 84 ? -19.865 4.128 39.511 1.00 78.44 84 ASP A C 1
ATOM 655 O O . ASP A 1 84 ? -20.426 3.102 39.116 1.00 78.44 84 ASP A O 1
ATOM 659 N N . GLU A 1 85 ? -18.536 4.255 39.454 1.00 69.62 85 GLU A N 1
ATOM 660 C CA . GLU A 1 85 ? -17.628 3.251 38.866 1.00 69.62 85 GLU A CA 1
ATOM 661 C C . GLU A 1 85 ? -17.829 1.844 39.469 1.00 69.62 85 GLU A C 1
ATOM 663 O O . GLU A 1 85 ? -17.830 0.841 38.753 1.00 69.62 85 GLU A O 1
ATOM 668 N N . GLU A 1 86 ? -18.094 1.759 40.775 1.00 69.69 86 GLU A N 1
ATOM 669 C CA . GLU A 1 86 ? -18.356 0.492 41.472 1.00 69.69 86 GLU A CA 1
ATOM 670 C C . GLU A 1 86 ? -19.689 -0.157 41.056 1.00 69.69 86 GLU A C 1
ATOM 672 O O . GLU A 1 86 ? -19.787 -1.382 40.939 1.00 69.69 86 GLU A O 1
ATOM 677 N N . GLU A 1 87 ? -20.718 0.649 40.784 1.00 67.75 87 GLU A N 1
ATOM 678 C CA . GLU A 1 87 ? -22.033 0.163 40.358 1.00 67.75 87 GLU A CA 1
ATOM 679 C C . GLU A 1 87 ? -22.006 -0.314 38.892 1.00 67.75 87 GLU A C 1
ATOM 681 O O . GLU A 1 87 ? -22.696 -1.275 38.538 1.00 67.75 87 GLU A O 1
ATOM 686 N N . LEU A 1 88 ? -21.156 0.287 38.051 1.00 66.94 88 LEU A N 1
ATOM 687 C CA . LEU A 1 88 ? -20.907 -0.172 36.680 1.00 66.94 88 LEU A CA 1
ATOM 688 C C . LEU A 1 88 ? -20.240 -1.546 36.633 1.00 66.94 88 LEU A C 1
ATOM 690 O O . LEU A 1 88 ? -20.647 -2.405 35.846 1.00 66.94 88 LEU A O 1
ATOM 694 N N . LEU A 1 89 ? -19.250 -1.775 37.496 1.00 70.38 89 LEU A N 1
ATOM 695 C CA . LEU A 1 89 ? -18.547 -3.055 37.565 1.00 70.38 89 LEU A CA 1
ATOM 696 C C . LEU A 1 89 ? -19.493 -4.195 37.965 1.00 70.38 89 LEU A C 1
ATOM 698 O O . LEU A 1 89 ? -19.442 -5.265 37.359 1.00 70.38 89 LEU A O 1
ATOM 702 N N . LEU A 1 90 ? -20.420 -3.951 38.896 1.00 70.44 90 LEU A N 1
ATOM 703 C CA . LEU A 1 90 ? -21.427 -4.934 39.318 1.00 70.44 90 LEU A CA 1
ATOM 704 C C . LEU A 1 90 ? -22.476 -5.257 38.241 1.00 70.44 90 LEU A C 1
ATOM 706 O O . LEU A 1 90 ? -23.007 -6.364 38.231 1.00 70.44 90 LEU A O 1
ATOM 710 N N . LYS A 1 91 ? -22.783 -4.314 37.341 1.00 62.97 91 LYS A N 1
ATOM 711 C CA . LYS A 1 91 ? -23.797 -4.469 36.277 1.00 62.97 91 LYS A CA 1
ATOM 712 C C . LYS A 1 91 ? -23.260 -5.079 34.977 1.00 62.97 91 LYS A C 1
ATOM 714 O O . LYS A 1 91 ? -24.048 -5.358 34.077 1.00 62.97 91 LYS A O 1
ATOM 719 N N . SER A 1 92 ? -21.942 -5.251 34.867 1.00 62.06 92 SER A N 1
ATOM 720 C CA . SER A 1 92 ? -21.270 -5.790 33.674 1.00 62.06 92 SER A CA 1
ATOM 721 C C . SER A 1 92 ? -20.999 -7.305 33.715 1.00 62.06 92 SER A C 1
ATOM 723 O O . SER A 1 92 ? -20.522 -7.852 32.719 1.00 62.06 92 SER A O 1
ATOM 725 N N . ALA A 1 93 ? -21.311 -7.970 34.837 1.00 51.19 93 ALA A N 1
ATOM 726 C CA . ALA A 1 93 ? -21.226 -9.424 35.027 1.00 51.19 93 ALA A CA 1
ATOM 727 C C . ALA A 1 93 ? -22.554 -10.127 34.701 1.00 51.19 93 ALA A C 1
ATOM 729 O O . ALA A 1 93 ? -22.493 -11.248 34.145 1.00 51.19 93 ALA A O 1
#

Radius of gyration: 41.12 Å; chains: 1; bounding box: 76×29×118 Å

Secondary structure (DSSP, 8-state):
-------PPP------HHHHHHHHHHHHHHHHHHHHTT----------------SS---PPEEEE-TTS-EEEE-TTS-EEEE-HHHHHHH--

pLDDT: mean 73.08, std 10.1, range [51.19, 90.25]

Sequence (93 aa):
MASRQKTRRPMAEINVVPYIDVMLVLLVIFMITAPLLTQGVKVDLVEADAKPIEDDAKRPLVVSVEADGTWSITYDDDRTQQVDEEELLLKSA